Protein AF-A0A9Q1EBX9-F1 (afdb_monomer_lite)

Structure (mmCIF, N/CA/C/O backbone):
data_AF-A0A9Q1EBX9-F1
#
_entry.id   AF-A0A9Q1EBX9-F1
#
loop_
_atom_site.group_PDB
_atom_site.id
_atom_site.type_symbol
_atom_site.label_atom_id
_atom_site.label_alt_id
_atom_site.label_comp_id
_atom_site.label_asym_id
_atom_site.label_entity_id
_atom_site.label_seq_id
_atom_site.pdbx_PDB_ins_code
_atom_site.Cartn_x
_atom_site.Cartn_y
_atom_site.Cartn_z
_atom_site.occupancy
_atom_site.B_iso_or_equiv
_atom_site.auth_seq_id
_atom_site.auth_comp_id
_atom_site.auth_asym_id
_atom_site.auth_atom_id
_atom_site.pdbx_PDB_model_num
ATOM 1 N N . MET A 1 1 ? 3.098 -27.152 -7.125 1.00 40.09 1 MET A N 1
ATOM 2 C CA . MET A 1 1 ? 4.515 -26.707 -7.165 1.00 40.09 1 MET A CA 1
ATOM 3 C C . MET A 1 1 ? 4.813 -25.536 -8.113 1.00 40.09 1 MET A C 1
ATOM 5 O O . MET A 1 1 ? 5.767 -24.824 -7.843 1.00 40.09 1 MET A O 1
ATOM 9 N N . ARG A 1 2 ? 4.022 -25.261 -9.166 1.00 33.31 2 ARG A N 1
ATOM 10 C CA . ARG A 1 2 ? 4.333 -24.196 -10.151 1.00 33.31 2 ARG A CA 1
ATOM 11 C C . ARG A 1 2 ? 4.220 -22.743 -9.643 1.00 33.31 2 ARG A C 1
ATOM 13 O O . ARG A 1 2 ? 4.881 -21.880 -10.190 1.00 33.31 2 ARG A O 1
ATOM 20 N N . HIS A 1 3 ? 3.436 -22.467 -8.596 1.00 39.88 3 HIS A N 1
ATOM 21 C CA . HIS A 1 3 ? 3.266 -21.101 -8.065 1.00 39.88 3 HIS A CA 1
ATOM 22 C C . HIS A 1 3 ? 4.399 -20.631 -7.134 1.00 39.88 3 HIS A C 1
ATOM 24 O O . HIS A 1 3 ? 4.616 -19.428 -6.996 1.00 39.88 3 HIS A O 1
ATOM 30 N N . LEU A 1 4 ? 5.122 -21.556 -6.489 1.00 49.00 4 LEU A N 1
ATOM 31 C CA . LEU A 1 4 ? 6.164 -21.205 -5.514 1.00 49.00 4 LEU A CA 1
ATOM 32 C C . LEU A 1 4 ? 7.474 -20.770 -6.186 1.00 49.00 4 LEU A C 1
ATOM 34 O O . LEU A 1 4 ? 8.131 -19.851 -5.704 1.00 49.00 4 LEU A O 1
ATOM 38 N N . THR A 1 5 ? 7.828 -21.388 -7.315 1.00 56.59 5 THR A N 1
ATOM 39 C CA . THR A 1 5 ? 9.031 -21.035 -8.085 1.00 56.59 5 THR A CA 1
ATOM 40 C C . THR A 1 5 ? 8.926 -19.634 -8.683 1.00 56.59 5 THR A C 1
ATOM 42 O O . THR A 1 5 ? 9.889 -18.872 -8.632 1.00 56.59 5 THR A O 1
ATOM 45 N N . THR A 1 6 ? 7.740 -19.238 -9.161 1.00 61.25 6 THR A N 1
ATOM 46 C CA . THR A 1 6 ? 7.498 -17.884 -9.686 1.00 61.25 6 THR A CA 1
ATOM 47 C C . THR A 1 6 ? 7.637 -16.811 -8.603 1.00 61.25 6 THR A C 1
ATOM 49 O O . THR A 1 6 ? 8.192 -15.745 -8.861 1.00 61.25 6 THR A O 1
ATOM 52 N N . GLY A 1 7 ? 7.170 -17.088 -7.380 1.00 60.09 7 GLY A N 1
ATOM 53 C CA . GLY A 1 7 ? 7.280 -16.156 -6.255 1.00 60.09 7 GLY A CA 1
ATOM 54 C C . GLY A 1 7 ? 8.729 -15.894 -5.836 1.00 60.09 7 GLY A C 1
ATOM 55 O O . GLY A 1 7 ? 9.098 -14.743 -5.617 1.00 60.09 7 GLY A O 1
ATOM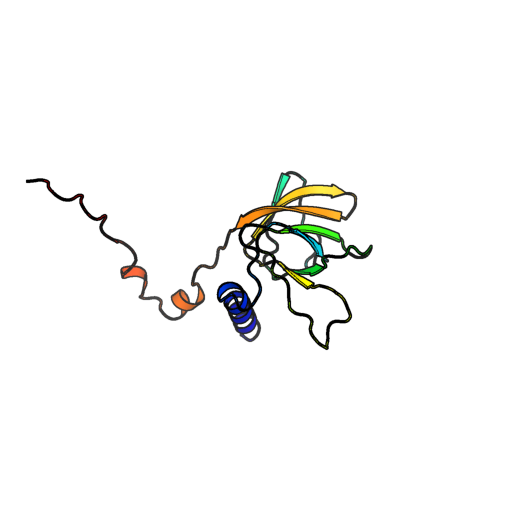 56 N N . LEU A 1 8 ? 9.559 -16.943 -5.772 1.00 60.22 8 LEU A N 1
ATOM 57 C CA . LEU A 1 8 ? 10.969 -16.827 -5.387 1.00 60.22 8 LEU A CA 1
ATOM 58 C C . LEU A 1 8 ? 11.787 -16.039 -6.421 1.00 60.22 8 LEU A C 1
ATOM 60 O O . LEU A 1 8 ? 12.563 -15.169 -6.038 1.00 60.22 8 LEU A O 1
ATOM 64 N N . LEU A 1 9 ? 11.568 -16.294 -7.716 1.00 64.81 9 LEU A N 1
ATOM 65 C CA . LEU A 1 9 ? 12.240 -15.571 -8.803 1.00 64.81 9 LEU A CA 1
ATOM 66 C C . LEU A 1 9 ? 11.926 -14.071 -8.776 1.00 64.81 9 LEU A C 1
ATOM 68 O O . LEU A 1 9 ? 12.819 -13.252 -8.968 1.00 64.81 9 LEU A O 1
ATOM 72 N N . LEU A 1 10 ? 10.674 -13.703 -8.490 1.00 67.06 10 LEU A N 1
ATOM 73 C CA . LEU A 1 10 ? 10.264 -12.301 -8.440 1.00 67.06 10 LEU A CA 1
ATOM 74 C C . LEU A 1 10 ? 10.838 -11.568 -7.219 1.00 67.06 10 LEU A C 1
ATOM 76 O O . LEU A 1 10 ? 11.296 -10.436 -7.346 1.00 67.06 10 LEU A O 1
ATOM 80 N N . VAL A 1 11 ? 10.869 -12.220 -6.048 1.00 67.19 11 VAL A N 1
ATOM 81 C CA . VAL A 1 11 ? 11.555 -11.680 -4.858 1.00 67.19 11 VAL A CA 1
ATOM 82 C C . VAL A 1 11 ? 13.050 -11.516 -5.135 1.00 67.19 11 VAL A C 1
ATOM 84 O O . VAL A 1 11 ? 13.610 -10.473 -4.809 1.00 67.19 11 VAL A O 1
ATOM 87 N N . ALA A 1 12 ? 13.681 -12.518 -5.754 1.00 60.78 12 ALA A N 1
ATOM 88 C CA . ALA A 1 12 ? 15.098 -12.482 -6.088 1.00 60.78 12 ALA A CA 1
ATOM 89 C C . ALA A 1 12 ? 15.419 -11.338 -7.055 1.00 60.78 12 ALA A C 1
ATOM 91 O O . ALA A 1 12 ? 16.338 -10.585 -6.773 1.00 60.78 12 ALA A O 1
ATOM 92 N N . ALA A 1 13 ? 14.627 -11.147 -8.117 1.00 65.88 13 ALA A N 1
ATOM 93 C CA . ALA A 1 13 ? 14.818 -10.061 -9.082 1.00 65.88 13 ALA A CA 1
ATOM 94 C C . ALA A 1 13 ? 14.692 -8.662 -8.450 1.00 65.88 13 ALA A C 1
ATOM 96 O O . ALA A 1 13 ? 15.413 -7.738 -8.818 1.00 65.88 13 ALA A O 1
ATOM 97 N N . ILE A 1 14 ? 13.795 -8.500 -7.471 1.00 64.62 14 ILE A N 1
ATOM 98 C CA . ILE A 1 14 ? 13.686 -7.261 -6.687 1.00 64.62 14 ILE A CA 1
ATOM 99 C C . ILE A 1 14 ? 14.905 -7.083 -5.772 1.00 64.62 14 ILE A C 1
ATOM 101 O O . ILE A 1 14 ? 15.436 -5.982 -5.657 1.00 64.62 14 ILE A O 1
ATOM 105 N N . ALA A 1 15 ? 15.365 -8.156 -5.125 1.00 63.03 15 ALA A N 1
ATOM 106 C CA . ALA A 1 15 ? 16.488 -8.110 -4.191 1.00 63.03 15 ALA A CA 1
ATOM 107 C C . ALA A 1 15 ? 17.847 -7.901 -4.879 1.00 63.03 15 ALA A C 1
ATOM 109 O O . ALA A 1 15 ? 18.718 -7.260 -4.296 1.00 63.03 15 ALA A O 1
ATOM 110 N N . SER A 1 16 ? 18.025 -8.408 -6.103 1.00 59.69 16 SER A N 1
ATOM 111 C CA . SER A 1 16 ? 19.265 -8.302 -6.879 1.00 59.69 16 SER A CA 1
ATOM 112 C C . SER A 1 16 ? 19.447 -6.954 -7.583 1.00 59.69 16 SER A C 1
ATOM 114 O O . SER A 1 16 ? 20.429 -6.777 -8.298 1.00 59.69 16 SER A O 1
ATOM 116 N N . GLY A 1 17 ? 18.532 -5.995 -7.388 1.00 57.12 17 GLY A N 1
ATOM 117 C CA . GLY A 1 17 ? 18.656 -4.648 -7.954 1.00 57.12 17 GLY A CA 1
ATOM 118 C C . GLY A 1 17 ? 18.438 -4.584 -9.469 1.00 57.12 17 GLY A C 1
ATOM 119 O O . GLY A 1 17 ? 18.720 -3.559 -10.081 1.00 57.12 17 GLY A O 1
ATOM 120 N N . VAL A 1 18 ? 17.905 -5.654 -10.078 1.00 57.72 18 VAL A N 1
ATOM 121 C CA . VAL A 1 18 ? 17.495 -5.672 -11.499 1.00 57.72 18 VAL A CA 1
ATOM 122 C C . VAL A 1 18 ? 16.430 -4.607 -11.772 1.00 57.72 18 VAL A C 1
ATOM 124 O O . VAL A 1 18 ? 16.312 -4.089 -12.880 1.00 57.72 18 VAL A O 1
ATOM 127 N N . TYR A 1 19 ? 15.674 -4.249 -10.740 1.00 59.91 19 TYR A N 1
ATOM 128 C CA . TYR A 1 19 ? 14.768 -3.121 -10.753 1.00 59.91 19 TYR A CA 1
ATOM 129 C C . TYR A 1 19 ? 15.295 -1.989 -9.869 1.00 59.91 19 TYR A C 1
ATOM 131 O O . TYR A 1 19 ? 15.953 -2.243 -8.860 1.00 59.91 19 TYR A O 1
ATOM 139 N N . THR A 1 20 ? 14.964 -0.741 -10.216 1.00 57.66 20 THR A N 1
ATOM 140 C CA . THR A 1 20 ? 15.417 0.433 -9.462 1.00 57.66 20 THR A CA 1
ATOM 141 C C . THR A 1 20 ? 14.917 0.362 -8.026 1.00 57.66 20 THR A C 1
ATOM 143 O O . THR A 1 20 ? 13.718 0.508 -7.763 1.00 57.66 20 THR A O 1
ATOM 146 N N . ASP A 1 21 ? 15.851 0.139 -7.112 1.00 55.66 21 ASP A N 1
ATOM 147 C CA . ASP A 1 21 ? 15.583 0.108 -5.691 1.00 55.66 21 ASP A CA 1
ATOM 148 C C . ASP A 1 21 ? 15.163 1.501 -5.215 1.00 55.66 21 ASP A C 1
ATOM 150 O O . ASP A 1 21 ? 15.867 2.492 -5.409 1.00 55.66 21 ASP A O 1
ATOM 154 N N . THR A 1 22 ? 13.984 1.589 -4.608 1.00 56.53 22 THR A N 1
ATOM 155 C CA . THR A 1 22 ? 13.489 2.828 -4.007 1.00 56.53 22 THR A CA 1
ATOM 156 C C . THR A 1 22 ? 13.779 2.893 -2.517 1.00 56.53 22 THR A C 1
ATOM 158 O O . THR A 1 22 ? 13.196 3.753 -1.857 1.00 56.53 22 THR A O 1
ATOM 161 N N . ARG A 1 23 ? 14.621 2.003 -1.962 1.00 54.47 23 ARG A N 1
ATOM 162 C CA . ARG A 1 23 ? 15.014 2.005 -0.544 1.00 54.47 23 ARG A CA 1
ATOM 163 C C . ARG A 1 23 ? 15.314 3.437 -0.080 1.00 54.47 23 ARG A C 1
ATOM 165 O O . ARG A 1 23 ? 16.246 4.083 -0.546 1.00 54.47 23 ARG A O 1
ATOM 172 N N . GLY A 1 24 ? 14.454 3.950 0.803 1.00 61.69 24 GLY A N 1
ATOM 173 C CA . GLY A 1 24 ? 14.521 5.307 1.363 1.00 61.69 24 GLY A CA 1
ATOM 174 C C . GLY A 1 24 ? 13.565 6.352 0.759 1.00 61.69 24 GLY A C 1
ATOM 175 O O . GLY A 1 24 ? 13.334 7.379 1.390 1.00 61.69 24 GLY A O 1
ATOM 176 N N . ARG A 1 25 ? 12.946 6.116 -0.408 1.00 81.31 25 ARG A N 1
ATOM 177 C CA . ARG A 1 25 ? 11.972 7.032 -1.040 1.00 81.31 25 ARG A CA 1
ATOM 178 C C . ARG A 1 25 ? 10.602 6.377 -1.191 1.00 81.31 25 ARG A C 1
ATOM 180 O O . ARG A 1 25 ? 10.339 5.643 -2.141 1.00 81.31 25 ARG A O 1
ATOM 187 N N . CYS A 1 26 ? 9.704 6.700 -0.266 1.00 91.31 26 CYS A N 1
ATOM 188 C CA . CYS A 1 26 ? 8.320 6.248 -0.327 1.00 91.31 26 CYS A CA 1
ATOM 189 C C . CYS A 1 26 ? 7.528 6.970 -1.424 1.00 91.31 26 CYS A C 1
ATOM 191 O O . CYS A 1 26 ? 7.699 8.169 -1.650 1.00 91.31 26 CYS A O 1
ATOM 193 N N . ARG A 1 27 ? 6.610 6.255 -2.075 1.00 91.81 27 ARG A N 1
ATOM 194 C CA . ARG A 1 27 ? 5.757 6.763 -3.155 1.00 91.81 27 ARG A CA 1
ATOM 195 C C . ARG A 1 27 ? 4.308 6.337 -2.969 1.00 91.81 27 ARG A C 1
ATOM 197 O O . ARG A 1 27 ? 4.028 5.270 -2.429 1.00 91.81 27 ARG A O 1
ATOM 204 N N . THR A 1 28 ? 3.394 7.171 -3.450 1.00 95.44 28 THR A N 1
ATOM 205 C CA . THR A 1 28 ? 1.965 6.855 -3.481 1.00 95.44 28 THR A CA 1
ATOM 206 C C . THR A 1 28 ? 1.624 6.140 -4.781 1.00 95.44 28 THR A C 1
ATOM 208 O O . THR A 1 28 ? 1.959 6.617 -5.866 1.00 95.44 28 THR A O 1
ATOM 211 N N . VAL A 1 29 ? 0.958 4.997 -4.664 1.00 95.06 29 VAL A N 1
ATOM 212 C CA 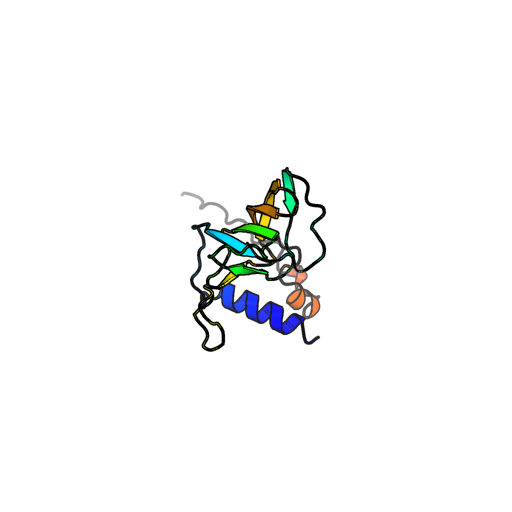. VAL A 1 29 ? 0.512 4.159 -5.777 1.00 95.06 29 VAL A CA 1
ATOM 213 C C . VAL A 1 29 ? -0.920 3.687 -5.544 1.00 95.06 29 VAL A C 1
ATOM 215 O O . VAL A 1 29 ? -1.424 3.707 -4.421 1.00 95.06 29 VAL A O 1
ATOM 218 N N . TYR A 1 30 ? -1.579 3.251 -6.609 1.00 94.31 30 TYR A N 1
ATOM 219 C CA . TYR A 1 30 ? -2.993 2.897 -6.613 1.00 94.31 30 TYR A CA 1
ATOM 220 C C . TYR A 1 30 ? -3.176 1.482 -7.141 1.00 94.31 30 TYR A C 1
ATOM 222 O O . TYR A 1 30 ? -2.569 1.110 -8.144 1.00 94.31 30 TYR A O 1
ATOM 230 N N . SER A 1 31 ? -3.974 0.667 -6.462 1.00 92.25 31 SER A N 1
ATOM 231 C CA . SER A 1 31 ? -4.160 -0.735 -6.847 1.00 92.25 31 SER A CA 1
ATOM 232 C C . SER A 1 31 ? -5.558 -1.241 -6.521 1.00 92.25 31 SER A C 1
ATOM 234 O O . SER A 1 31 ? -6.332 -0.568 -5.840 1.00 92.25 31 SER A O 1
ATOM 236 N N . LEU A 1 32 ? -5.865 -2.420 -7.061 1.00 89.75 32 LEU A N 1
ATOM 237 C CA . LEU A 1 32 ? -7.066 -3.187 -6.754 1.00 89.75 32 LEU A CA 1
ATOM 238 C C . LEU A 1 32 ? -6.770 -4.197 -5.645 1.00 89.75 32 LEU A C 1
ATOM 240 O O . LEU A 1 32 ? -5.755 -4.901 -5.701 1.00 89.75 32 LEU A O 1
ATOM 244 N N . SER A 1 33 ? -7.677 -4.332 -4.684 1.00 83.38 33 SER A N 1
ATOM 245 C CA . SER A 1 33 ? -7.658 -5.418 -3.715 1.00 83.38 33 SER A CA 1
ATOM 246 C C . SER A 1 33 ? -8.008 -6.735 -4.426 1.00 83.38 33 SER A C 1
ATOM 248 O O . SER A 1 33 ? -9.104 -6.921 -4.946 1.00 83.38 33 SER A O 1
ATOM 250 N N . ARG A 1 34 ? -7.038 -7.658 -4.532 1.00 71.19 34 ARG A N 1
ATOM 251 C CA . ARG A 1 34 ? -7.224 -8.941 -5.252 1.00 71.19 34 ARG A CA 1
ATOM 252 C C . ARG A 1 34 ? -7.987 -9.991 -4.452 1.00 71.19 34 ARG A C 1
ATOM 254 O O . ARG A 1 34 ? -8.523 -10.934 -5.022 1.00 71.19 34 ARG A O 1
ATOM 261 N N . VAL A 1 35 ? -7.978 -9.857 -3.134 1.00 60.47 35 VAL A N 1
ATOM 262 C CA . VAL A 1 35 ? -8.589 -10.791 -2.192 1.00 60.47 35 VAL A CA 1
ATOM 263 C C . VAL A 1 35 ? -9.565 -9.965 -1.381 1.00 60.47 35 VAL A C 1
ATOM 265 O O . VAL A 1 35 ? -9.209 -8.855 -0.986 1.00 60.47 35 VAL A O 1
ATOM 268 N N . GLY A 1 36 ? -10.791 -10.475 -1.226 1.00 57.41 36 GLY A N 1
ATOM 269 C CA . GLY A 1 36 ? -11.941 -9.759 -0.677 1.00 57.41 36 GLY A CA 1
ATOM 270 C C . GLY A 1 36 ? -11.581 -8.788 0.445 1.00 57.41 36 GLY A C 1
ATOM 271 O O . GLY A 1 36 ? -10.740 -9.100 1.285 1.00 57.41 36 GLY A O 1
ATOM 272 N N . ARG A 1 37 ? -12.221 -7.611 0.390 1.00 57.66 37 ARG A N 1
ATOM 273 C CA . ARG A 1 37 ? -11.989 -6.422 1.225 1.00 57.66 37 ARG A CA 1
ATOM 274 C C . ARG A 1 37 ? -11.242 -6.762 2.515 1.00 57.66 37 ARG A C 1
ATOM 276 O O . ARG A 1 37 ? -11.812 -7.479 3.348 1.00 57.66 37 ARG A O 1
ATOM 283 N N . PRO A 1 38 ? -10.026 -6.228 2.724 1.00 58.91 38 PRO A N 1
ATOM 284 C CA . PRO A 1 38 ? -9.411 -6.307 4.033 1.00 58.91 38 PRO A CA 1
ATOM 285 C C . PRO A 1 38 ? -10.461 -5.829 5.041 1.00 58.91 38 PRO A C 1
ATOM 287 O O . PRO A 1 38 ? -11.036 -4.753 4.856 1.00 58.91 38 PRO A O 1
ATOM 290 N N . ARG A 1 39 ? -10.748 -6.604 6.097 1.00 67.06 39 ARG A N 1
ATOM 291 C CA . ARG A 1 39 ? -11.523 -6.115 7.261 1.00 67.06 39 ARG A CA 1
ATOM 292 C C . ARG A 1 39 ? -10.662 -5.127 8.060 1.00 67.06 39 ARG A C 1
ATOM 294 O O . ARG A 1 39 ? -10.498 -5.234 9.267 1.00 67.06 39 ARG A O 1
ATOM 301 N N . ALA A 1 40 ? -10.021 -4.229 7.332 1.00 74.50 40 ALA A N 1
ATOM 302 C CA . ALA A 1 40 ? -9.073 -3.249 7.774 1.00 74.50 40 ALA A CA 1
ATOM 303 C C . ALA A 1 40 ? -9.870 -2.080 8.325 1.00 74.50 40 ALA A C 1
ATOM 305 O O . ALA A 1 40 ? -10.519 -1.341 7.584 1.00 74.50 40 ALA A O 1
ATOM 306 N N . ILE A 1 41 ? -9.823 -1.930 9.638 1.00 86.00 41 ILE A N 1
ATOM 307 C CA . ILE A 1 41 ? -10.295 -0.729 10.312 1.00 86.00 41 ILE A CA 1
ATOM 308 C C . ILE A 1 41 ? -9.156 0.283 10.375 1.00 86.00 41 ILE A C 1
ATOM 310 O O . ILE A 1 41 ? -7.977 -0.083 10.381 1.00 86.00 41 ILE A O 1
ATOM 314 N N . ARG A 1 42 ? -9.496 1.570 10.435 1.00 93.00 42 ARG A N 1
ATOM 315 C CA . ARG A 1 42 ? -8.500 2.622 10.651 1.00 93.00 42 ARG A CA 1
ATOM 316 C C . ARG A 1 42 ? -7.666 2.305 11.899 1.00 93.00 42 ARG A C 1
ATOM 318 O O . ARG A 1 42 ? -8.211 1.933 12.930 1.00 93.00 42 ARG A O 1
ATOM 325 N N . GLY A 1 43 ? -6.352 2.459 11.788 1.00 92.19 43 GLY A N 1
ATOM 326 C CA . GLY A 1 43 ? -5.381 2.177 12.843 1.00 92.19 43 GLY A CA 1
ATOM 327 C C . GLY A 1 43 ? -4.833 0.750 12.839 1.00 92.19 43 GLY A C 1
ATOM 328 O O . GLY A 1 43 ? -3.780 0.536 13.428 1.00 92.19 43 GLY A O 1
ATOM 329 N N . SER A 1 44 ? -5.485 -0.197 12.156 1.00 91.75 44 SER A N 1
ATOM 330 C CA . SER A 1 44 ? -4.977 -1.570 12.064 1.00 91.75 44 SER A CA 1
ATOM 331 C C . SER A 1 44 ? -3.713 -1.669 11.207 1.00 91.75 44 SER A C 1
ATOM 333 O O . SER A 1 44 ? -3.541 -0.937 10.229 1.00 91.75 44 SER A O 1
ATOM 335 N N . GLU A 1 45 ? -2.843 -2.600 11.589 1.00 93.00 45 GLU A N 1
ATOM 336 C CA . GLU A 1 45 ? -1.666 -3.013 10.829 1.00 93.00 45 GLU A CA 1
ATOM 337 C C . GLU A 1 45 ? -2.034 -4.197 9.930 1.00 93.00 45 GLU A C 1
ATOM 339 O O . GLU A 1 45 ? -2.587 -5.199 10.389 1.00 93.00 45 GLU A O 1
ATOM 344 N N . VAL A 1 46 ? -1.720 -4.096 8.642 1.00 90.94 46 VAL A N 1
ATOM 345 C CA . VAL A 1 46 ? -2.062 -5.088 7.624 1.00 90.94 46 VAL A CA 1
ATOM 346 C C . VAL A 1 46 ? -0.868 -5.400 6.733 1.00 90.94 46 VAL A C 1
ATOM 348 O O . VAL A 1 46 ? 0.075 -4.624 6.590 1.00 90.94 46 VAL A O 1
ATOM 351 N N . ARG A 1 47 ? -0.925 -6.564 6.089 1.00 90.94 47 ARG A N 1
ATOM 352 C CA . ARG A 1 47 ? -0.019 -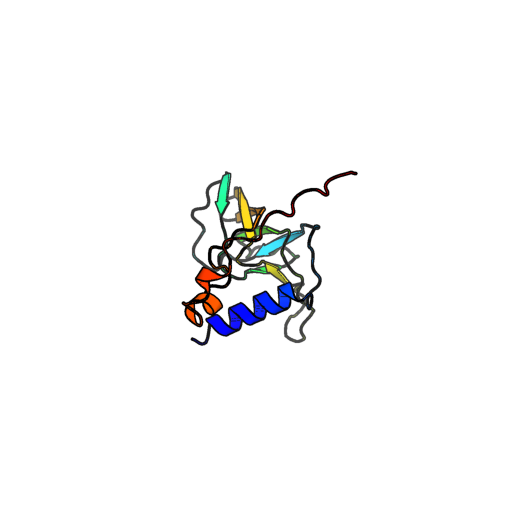6.961 5.011 1.00 90.94 47 ARG A CA 1
ATOM 353 C C . ARG A 1 47 ? -0.851 -7.468 3.851 1.00 90.94 47 ARG A C 1
ATOM 355 O O . ARG A 1 47 ? -1.848 -8.149 4.073 1.00 90.94 47 ARG A O 1
ATOM 362 N N . LEU A 1 48 ? -0.412 -7.187 2.627 1.00 88.69 48 LEU A N 1
ATOM 363 C CA . LEU A 1 48 ? -1.087 -7.717 1.441 1.00 88.69 48 LEU A CA 1
ATOM 364 C C . LEU A 1 48 ? -0.877 -9.231 1.328 1.00 88.69 48 LEU A C 1
ATOM 366 O O . LEU A 1 48 ? -1.794 -9.958 0.970 1.00 88.69 48 LEU A O 1
ATOM 370 N N . GLY A 1 49 ? 0.325 -9.719 1.658 1.00 86.81 49 GLY A N 1
ATOM 371 C CA . GLY A 1 49 ? 0.660 -11.147 1.589 1.00 86.81 49 GLY A CA 1
ATOM 372 C C . GLY A 1 49 ? 0.843 -11.689 0.166 1.00 86.81 49 GLY A C 1
ATOM 373 O O . GLY A 1 49 ? 1.201 -12.849 -0.004 1.00 86.81 49 GLY A O 1
ATOM 374 N N . TYR A 1 50 ? 0.662 -10.851 -0.854 1.00 87.38 50 TYR A N 1
ATOM 375 C CA . TYR A 1 50 ? 0.926 -11.139 -2.260 1.00 87.38 50 TYR A CA 1
ATOM 376 C C . TYR A 1 50 ? 1.587 -9.929 -2.928 1.00 87.38 50 TYR A C 1
ATOM 378 O O . TYR A 1 50 ? 1.537 -8.813 -2.410 1.00 87.38 50 TYR A O 1
ATOM 386 N N . PHE A 1 51 ? 2.204 -10.155 -4.086 1.00 88.38 51 PHE A N 1
ATOM 387 C CA . PHE A 1 51 ? 2.694 -9.072 -4.932 1.00 88.38 51 PHE A CA 1
ATOM 388 C C . PHE A 1 51 ? 1.524 -8.278 -5.511 1.00 88.38 51 PHE A C 1
ATOM 390 O O . PHE A 1 51 ? 0.735 -8.817 -6.293 1.00 88.38 51 PHE A O 1
ATOM 397 N N . SER A 1 52 ? 1.414 -7.001 -5.148 1.00 89.81 52 SER A N 1
ATOM 398 C CA . SER A 1 52 ? 0.391 -6.117 -5.705 1.00 89.81 52 SER A CA 1
ATOM 399 C C . SER A 1 52 ? 0.970 -5.295 -6.845 1.00 89.81 52 SER A C 1
ATOM 401 O O . SER A 1 52 ? 1.963 -4.590 -6.681 1.00 89.81 52 SER A O 1
ATOM 403 N N . VAL A 1 53 ? 0.344 -5.394 -8.016 1.00 89.88 53 VAL A N 1
ATOM 404 C CA . VAL A 1 53 ? 0.648 -4.518 -9.148 1.00 89.88 53 VAL A CA 1
ATOM 405 C C . VAL A 1 53 ? -0.181 -3.253 -8.979 1.00 89.88 53 VAL A C 1
ATOM 407 O O . VAL A 1 53 ? -1.411 -3.307 -8.985 1.00 89.88 53 VAL A O 1
ATOM 410 N N . ALA A 1 54 ? 0.502 -2.128 -8.843 1.00 91.69 54 ALA A N 1
ATOM 411 C CA . ALA A 1 54 ? -0.081 -0.816 -8.638 1.00 91.69 54 ALA A CA 1
ATOM 412 C C . ALA A 1 54 ? 0.308 0.140 -9.772 1.00 91.69 54 ALA A C 1
ATOM 414 O O . ALA A 1 54 ? 1.273 -0.090 -10.501 1.00 91.69 54 ALA A O 1
ATOM 415 N N . SER A 1 55 ? -0.438 1.228 -9.923 1.00 91.12 55 SER A N 1
ATOM 416 C CA . SER A 1 55 ? -0.130 2.321 -10.840 1.00 91.12 55 SER A CA 1
ATOM 417 C C . SER A 1 55 ? 0.283 3.572 -10.076 1.00 91.12 55 SER A C 1
ATOM 419 O O . SER A 1 55 ? -0.189 3.817 -8.970 1.00 91.12 55 SER A O 1
ATOM 421 N N . THR A 1 56 ? 1.125 4.407 -10.680 1.00 89.56 56 THR A N 1
ATOM 422 C CA . THR A 1 56 ? 1.377 5.774 -10.193 1.00 89.56 56 THR A CA 1
ATOM 423 C C . THR A 1 56 ? 0.275 6.762 -10.589 1.00 89.56 56 THR A C 1
ATOM 425 O O . THR A 1 56 ? 0.247 7.879 -10.080 1.00 89.56 56 THR A O 1
ATOM 428 N N . LYS A 1 57 ? -0.652 6.365 -11.473 1.00 90.31 57 LYS A N 1
ATOM 429 C CA . LYS A 1 57 ? -1.812 7.166 -11.886 1.00 90.31 57 LYS A CA 1
ATOM 430 C C . LYS A 1 57 ? -3.080 6.624 -11.237 1.00 90.31 57 LYS A C 1
ATOM 432 O O . LYS A 1 57 ? -3.297 5.417 -11.226 1.00 90.31 57 LYS A O 1
ATOM 437 N N . PHE A 1 58 ? -3.912 7.515 -10.708 1.00 90.00 58 PHE A N 1
ATOM 438 C CA . PHE A 1 58 ? -5.194 7.134 -10.124 1.00 90.00 58 PHE A CA 1
ATOM 439 C C . PHE A 1 58 ? -6.238 6.869 -11.216 1.00 90.00 58 PHE A C 1
ATOM 441 O O . PHE A 1 58 ? -6.299 7.583 -12.213 1.00 90.00 58 PHE A O 1
ATOM 448 N N . LEU A 1 59 ? -7.083 5.870 -10.981 1.00 88.69 59 LEU A N 1
ATOM 449 C CA . LEU A 1 59 ? -8.287 5.561 -11.742 1.00 88.69 59 LEU A CA 1
ATOM 450 C C . LEU A 1 59 ? -9.417 5.277 -10.761 1.00 88.69 59 LEU A C 1
ATOM 452 O O . LEU A 1 59 ? -9.184 4.687 -9.707 1.00 88.69 59 LEU A O 1
ATOM 456 N N . SER A 1 60 ? -10.646 5.588 -11.165 1.00 88.69 60 SER A N 1
ATOM 457 C CA . SER A 1 60 ? -11.855 5.350 -10.368 1.00 88.69 60 SER A CA 1
ATOM 458 C C . SER A 1 60 ? -12.076 3.885 -9.982 1.00 88.69 60 SER A C 1
ATOM 460 O O . SER A 1 60 ? -12.760 3.619 -8.999 1.00 88.69 60 SER A O 1
ATOM 462 N N . MET A 1 61 ? -11.498 2.938 -10.729 1.00 88.38 61 MET A N 1
ATOM 463 C CA . MET A 1 61 ? -11.609 1.513 -10.421 1.00 88.38 61 MET A CA 1
ATOM 464 C C . MET A 1 61 ? -10.783 1.086 -9.201 1.00 88.38 61 MET A C 1
ATOM 466 O O . MET A 1 61 ? -11.096 0.060 -8.608 1.00 88.38 61 MET A O 1
ATOM 470 N N . PHE A 1 62 ? -9.732 1.829 -8.830 1.00 90.81 62 PHE A N 1
ATOM 471 C CA . PHE A 1 62 ? -8.867 1.451 -7.713 1.00 90.81 62 PHE A CA 1
ATOM 472 C C . PHE A 1 62 ? -9.563 1.641 -6.366 1.00 90.81 62 PHE A C 1
ATOM 474 O O . PHE A 1 62 ? -10.206 2.657 -6.108 1.00 90.81 62 PHE A O 1
ATOM 481 N N . ASP A 1 63 ? -9.370 0.673 -5.477 1.00 92.06 63 ASP A N 1
ATOM 482 C CA . ASP A 1 63 ? -9.939 0.641 -4.129 1.00 92.06 63 ASP A CA 1
ATOM 483 C C . ASP A 1 63 ? -8.859 0.707 -3.033 1.00 92.06 63 ASP A C 1
ATOM 485 O O . ASP A 1 63 ? -9.176 0.715 -1.842 1.00 92.06 63 ASP A O 1
ATOM 489 N N . MET A 1 64 ? -7.583 0.842 -3.412 1.00 93.06 64 MET A N 1
ATOM 490 C CA . MET A 1 64 ? -6.473 1.070 -2.487 1.00 93.06 64 MET A CA 1
ATOM 491 C C . MET A 1 64 ? -5.558 2.201 -2.962 1.00 93.06 64 MET A C 1
ATOM 493 O O . MET A 1 64 ? -5.063 2.192 -4.090 1.00 93.06 64 MET A O 1
ATOM 497 N N . THR A 1 65 ? -5.278 3.134 -2.054 1.00 95.50 65 THR A N 1
ATOM 498 C CA . THR A 1 65 ? -4.169 4.093 -2.123 1.00 95.50 65 THR A CA 1
ATOM 499 C C . THR A 1 65 ? -3.082 3.625 -1.166 1.00 95.50 65 THR A C 1
ATOM 501 O O . THR A 1 65 ? -3.324 3.493 0.031 1.00 95.50 65 THR A O 1
ATOM 504 N N . VAL A 1 66 ? -1.887 3.364 -1.683 1.00 95.62 66 VAL A N 1
ATOM 505 C CA . VAL A 1 66 ? -0.785 2.758 -0.932 1.00 95.62 66 VAL A CA 1
ATOM 506 C C . VAL A 1 66 ? 0.425 3.677 -0.985 1.00 95.62 66 VAL A C 1
ATOM 508 O O . VAL A 1 66 ? 0.955 3.949 -2.058 1.00 95.62 66 VAL A O 1
ATOM 511 N N . ARG A 1 67 ? 0.891 4.141 0.172 1.00 96.50 67 ARG A N 1
ATOM 512 C CA . ARG A 1 67 ? 2.185 4.804 0.329 1.00 96.50 67 ARG A CA 1
ATOM 513 C C . ARG A 1 67 ? 3.232 3.748 0.677 1.00 96.50 67 ARG A C 1
ATOM 515 O O . ARG A 1 67 ? 3.413 3.403 1.840 1.00 96.50 67 ARG A O 1
ATOM 522 N N . THR A 1 68 ? 3.875 3.211 -0.354 1.00 95.00 68 THR A N 1
ATOM 523 C CA . THR A 1 68 ? 4.882 2.143 -0.271 1.00 95.00 68 THR A CA 1
ATOM 524 C C . THR A 1 68 ? 6.290 2.732 -0.244 1.00 95.00 68 THR A C 1
ATOM 526 O O . THR A 1 68 ? 6.574 3.684 -0.969 1.00 95.00 68 THR A O 1
ATOM 529 N N . CYS A 1 69 ? 7.168 2.181 0.586 1.00 93.44 69 CYS A N 1
ATOM 530 C CA . CYS A 1 69 ? 8.596 2.501 0.650 1.00 93.44 69 CYS A CA 1
ATOM 531 C C . CYS A 1 69 ? 9.470 1.411 0.011 1.00 93.44 69 CYS A C 1
ATOM 533 O O . CYS A 1 69 ? 10.641 1.654 -0.273 1.00 93.44 69 CYS A O 1
ATOM 535 N N . HIS A 1 70 ? 8.890 0.236 -0.248 1.00 91.06 70 HIS A N 1
ATOM 536 C CA . HIS A 1 70 ? 9.566 -0.923 -0.839 1.00 91.06 70 HIS A CA 1
ATOM 537 C C . HIS A 1 70 ? 9.033 -1.272 -2.237 1.00 91.06 70 HIS A C 1
ATOM 539 O O . HIS A 1 70 ? 9.373 -2.314 -2.792 1.00 91.06 70 HIS A O 1
ATOM 545 N N . GLY A 1 71 ? 8.150 -0.436 -2.781 1.00 90.19 71 GLY A N 1
ATOM 546 C CA . GLY A 1 71 ? 7.506 -0.635 -4.068 1.00 90.19 71 GLY A CA 1
ATOM 547 C C . GLY A 1 71 ? 8.439 -0.298 -5.217 1.00 90.19 71 GLY A C 1
ATOM 548 O O . GLY A 1 71 ? 9.007 0.789 -5.280 1.00 90.19 71 GLY A O 1
ATOM 549 N N . VAL A 1 72 ? 8.534 -1.215 -6.170 1.00 88.69 72 VAL A N 1
ATOM 550 C CA . VAL A 1 72 ? 9.554 -1.165 -7.211 1.00 88.69 72 VAL A CA 1
ATOM 551 C C . VAL A 1 72 ? 8.938 -0.872 -8.568 1.00 88.69 72 VAL A C 1
ATOM 553 O O . VAL A 1 72 ? 7.972 -1.517 -8.972 1.00 88.69 72 VAL A O 1
ATOM 556 N N . GLU A 1 73 ? 9.474 0.116 -9.279 1.00 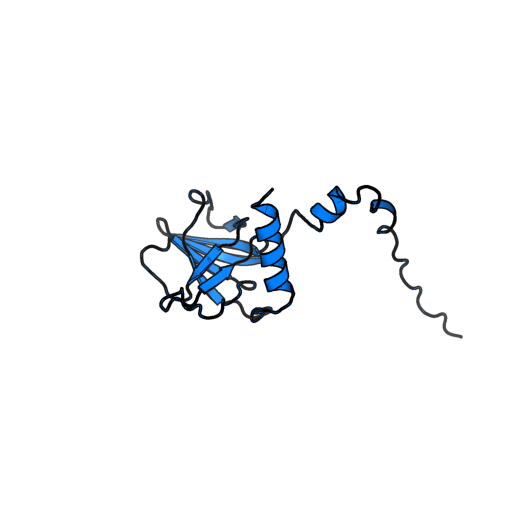85.62 73 GLU A N 1
ATOM 557 C CA . GLU A 1 73 ? 8.992 0.455 -10.615 1.00 85.62 73 GLU A CA 1
ATOM 558 C C . GLU A 1 73 ? 9.403 -0.621 -11.619 1.00 85.62 73 GLU A C 1
ATOM 560 O O . GLU A 1 73 ? 10.570 -0.994 -11.728 1.00 85.62 73 GLU A O 1
ATOM 565 N N . LEU A 1 74 ? 8.415 -1.145 -12.337 1.00 79.88 74 LEU A N 1
ATOM 566 C CA . LEU A 1 74 ? 8.645 -2.090 -13.413 1.00 79.88 74 LEU A CA 1
ATOM 567 C C . LEU A 1 74 ? 9.022 -1.311 -14.679 1.00 79.88 74 LEU A C 1
ATOM 569 O O . LEU A 1 74 ? 8.403 -0.279 -14.965 1.00 79.88 74 LEU A O 1
ATOM 573 N N . PRO A 1 75 ? 9.994 -1.805 -15.464 1.00 74.56 75 PRO A N 1
ATOM 574 C CA . PRO A 1 75 ? 10.349 -1.202 -16.728 1.00 74.56 75 PRO A CA 1
ATOM 575 C C . PRO A 1 75 ? 9.134 -1.225 -17.664 1.00 74.56 75 PRO A C 1
ATOM 577 O O . PRO A 1 75 ? 8.273 -2.111 -17.557 1.00 74.56 75 PRO A O 1
ATOM 580 N N . PRO A 1 76 ? 9.057 -0.270 -18.603 1.00 71.81 76 PRO A N 1
ATOM 581 C CA . PRO A 1 76 ? 8.062 -0.331 -19.657 1.00 71.81 76 PRO A CA 1
ATOM 582 C C . PRO A 1 76 ? 8.217 -1.661 -20.399 1.00 71.81 76 PRO A C 1
ATOM 584 O O . PRO A 1 76 ? 9.301 -1.997 -20.866 1.00 71.81 76 PRO A O 1
ATOM 587 N N . SER A 1 77 ? 7.134 -2.424 -20.501 1.00 67.62 77 SER A N 1
ATOM 588 C CA . SER A 1 77 ? 7.087 -3.615 -21.350 1.00 67.62 77 SER A CA 1
ATOM 589 C C . SER A 1 77 ? 6.284 -3.309 -22.610 1.00 67.62 77 SER A C 1
ATOM 591 O O . SER A 1 77 ? 5.317 -2.546 -22.553 1.00 67.62 77 SER A O 1
ATOM 593 N N . SER A 1 78 ? 6.633 -3.936 -23.734 1.00 57.53 78 SER A N 1
ATOM 594 C CA . SER A 1 78 ? 5.858 -3.865 -24.985 1.00 57.53 78 SER A CA 1
ATOM 595 C C . SER A 1 78 ? 4.399 -4.316 -24.805 1.00 57.53 78 SER A C 1
ATOM 597 O O . SER A 1 78 ? 3.517 -3.851 -25.517 1.00 57.53 78 SER A O 1
ATOM 599 N N . CYS A 1 79 ? 4.122 -5.144 -23.792 1.00 61.78 79 CYS A N 1
ATOM 600 C CA . CYS A 1 79 ? 2.779 -5.598 -23.415 1.00 61.78 79 CYS A CA 1
ATOM 601 C C . CYS A 1 79 ? 2.032 -4.650 -22.451 1.00 61.78 79 CYS A C 1
ATOM 603 O O . CYS A 1 79 ? 0.900 -4.934 -22.057 1.00 61.78 79 CYS A O 1
ATOM 605 N N . SER A 1 80 ? 2.643 -3.547 -22.002 1.00 57.91 80 SER A N 1
ATOM 606 C CA . SER A 1 80 ? 2.035 -2.609 -21.051 1.00 57.91 80 SER A CA 1
ATOM 607 C C . SER A 1 80 ? 1.857 -1.229 -21.674 1.00 57.91 80 SER A C 1
ATOM 609 O O . SER A 1 80 ? 2.742 -0.384 -21.593 1.00 57.91 80 SER A O 1
ATOM 611 N N . LEU A 1 81 ? 0.676 -0.993 -22.244 1.00 52.31 81 LEU A N 1
ATOM 612 C CA . LEU A 1 81 ? 0.218 0.313 -22.726 1.00 52.31 81 LEU A CA 1
ATOM 613 C C . LEU A 1 81 ? 0.254 1.367 -21.603 1.00 52.31 81 LEU A C 1
ATOM 615 O O . LEU A 1 81 ? -0.672 1.445 -20.811 1.00 52.31 81 LEU A O 1
ATOM 619 N N . GLY A 1 82 ? 1.313 2.172 -21.497 1.00 57.56 82 GLY A N 1
ATOM 620 C CA . GLY A 1 82 ? 1.320 3.473 -20.799 1.00 57.56 82 GLY A CA 1
ATOM 621 C C . GLY A 1 82 ? 1.160 3.505 -19.266 1.00 57.56 82 GLY A C 1
ATOM 622 O O . GLY A 1 82 ? 1.336 4.568 -18.661 1.00 57.56 82 GLY A O 1
ATOM 623 N N . TRP A 1 83 ? 0.857 2.386 -18.605 1.00 62.72 83 TRP A N 1
ATOM 624 C CA . TRP A 1 83 ? 0.791 2.311 -17.143 1.00 62.72 83 TRP A CA 1
ATOM 625 C C . TRP A 1 83 ? 2.204 2.156 -16.580 1.00 62.72 83 TRP A C 1
ATOM 627 O O . TRP A 1 83 ? 2.781 1.073 -16.667 1.00 62.72 83 TRP A O 1
ATOM 637 N N . ARG A 1 84 ? 2.755 3.205 -15.955 1.00 68.62 84 ARG A N 1
ATOM 638 C CA . ARG A 1 84 ? 3.889 3.030 -15.033 1.00 68.62 84 ARG A CA 1
ATOM 639 C C . ARG A 1 84 ? 3.415 2.132 -13.895 1.00 68.62 84 ARG A C 1
ATOM 641 O O . ARG A 1 84 ? 2.541 2.528 -13.116 1.00 68.62 84 ARG A O 1
ATOM 648 N N . LYS A 1 85 ? 3.925 0.901 -13.874 1.00 84.56 85 LYS A N 1
ATOM 649 C CA . LYS A 1 85 ? 3.542 -0.132 -12.913 1.00 84.56 85 LYS A CA 1
ATOM 650 C C . LYS A 1 85 ? 4.565 -0.161 -11.792 1.00 84.56 85 LYS A C 1
ATOM 652 O O . LYS A 1 85 ? 5.760 -0.225 -12.043 1.00 84.56 85 LYS A O 1
ATOM 657 N N . VAL A 1 86 ? 4.080 -0.140 -10.563 1.00 89.38 86 VAL A N 1
ATOM 658 C CA . VAL A 1 86 ? 4.882 -0.354 -9.364 1.00 89.38 86 VAL A CA 1
ATOM 659 C C . VAL A 1 86 ? 4.469 -1.688 -8.772 1.00 89.38 86 VAL A C 1
ATOM 661 O O . VAL A 1 86 ? 3.281 -1.963 -8.614 1.00 89.38 86 VAL A O 1
ATOM 664 N N . LEU A 1 87 ? 5.444 -2.524 -8.460 1.00 90.88 87 LEU A N 1
ATOM 665 C CA . LEU A 1 87 ? 5.244 -3.799 -7.806 1.00 90.88 87 LEU A CA 1
ATOM 666 C C . LEU A 1 87 ? 5.470 -3.628 -6.303 1.00 90.88 87 LEU A C 1
ATOM 668 O O . LEU A 1 87 ? 6.589 -3.383 -5.859 1.00 90.88 87 LEU A O 1
ATOM 672 N N . VAL A 1 88 ? 4.398 -3.739 -5.523 1.00 91.81 88 VAL A N 1
ATOM 673 C CA . VAL A 1 88 ? 4.433 -3.670 -4.058 1.00 91.81 88 VAL A CA 1
ATOM 674 C C . VAL A 1 88 ? 4.687 -5.075 -3.503 1.00 91.81 88 VAL A C 1
ATOM 676 O O . VAL A 1 88 ? 3.942 -6.004 -3.850 1.00 91.81 88 VAL A O 1
ATOM 679 N N . PRO A 1 89 ? 5.718 -5.272 -2.664 1.00 90.81 89 PRO A N 1
ATOM 680 C CA . PRO A 1 89 ? 6.099 -6.601 -2.212 1.00 90.81 89 PRO A CA 1
ATOM 681 C C . PRO A 1 89 ? 5.175 -7.163 -1.111 1.00 90.81 89 PRO A C 1
ATOM 683 O O . PRO A 1 89 ? 4.623 -6.417 -0.302 1.00 90.81 89 PRO A O 1
ATOM 686 N N . PRO A 1 90 ? 5.061 -8.501 -0.995 1.00 90.25 90 PRO A N 1
ATOM 687 C CA . PRO A 1 90 ? 4.195 -9.173 -0.012 1.00 90.25 90 PRO A CA 1
ATOM 688 C C . PRO A 1 90 ? 4.675 -9.060 1.447 1.00 90.25 90 PRO A C 1
ATOM 690 O O . PRO A 1 90 ? 3.947 -9.418 2.383 1.00 90.25 90 PRO A O 1
ATOM 693 N N . PHE A 1 91 ? 5.925 -8.646 1.655 1.00 89.88 91 PHE A N 1
ATOM 694 C CA . PHE A 1 91 ? 6.539 -8.506 2.975 1.00 89.88 91 PHE A CA 1
ATOM 695 C C . PHE A 1 91 ? 6.386 -7.102 3.564 1.00 89.88 91 PHE A C 1
ATOM 697 O O . PHE A 1 91 ? 6.677 -6.918 4.742 1.00 89.88 91 PHE A O 1
ATOM 704 N N . GLU A 1 92 ? 5.954 -6.114 2.779 1.00 92.62 92 GLU A N 1
ATOM 705 C CA . GLU A 1 92 ? 5.745 -4.765 3.297 1.00 92.62 92 GLU A CA 1
ATOM 706 C C . GLU A 1 92 ? 4.525 -4.741 4.223 1.00 92.62 92 GLU A C 1
ATOM 708 O O . GLU A 1 92 ? 3.504 -5.396 3.968 1.00 92.62 92 GLU A O 1
ATOM 713 N N . GLN A 1 93 ? 4.675 -4.031 5.336 1.00 93.94 93 GLN A N 1
ATOM 714 C CA . GLN A 1 93 ? 3.653 -3.868 6.354 1.00 93.94 93 GLN A CA 1
ATOM 715 C C . GLN A 1 93 ? 3.099 -2.447 6.297 1.00 93.94 93 GLN A C 1
ATOM 717 O O . GLN A 1 93 ? 3.846 -1.493 6.077 1.00 93.94 93 GLN A O 1
ATOM 722 N N . PHE A 1 94 ? 1.784 -2.324 6.471 1.00 94.94 94 PHE A N 1
ATOM 723 C CA . PHE A 1 94 ? 1.078 -1.065 6.319 1.00 94.94 94 PHE A CA 1
ATOM 724 C C . PHE A 1 94 ? 0.131 -0.789 7.477 1.00 94.94 94 PHE A C 1
ATOM 726 O O . PHE A 1 94 ? -0.627 -1.666 7.888 1.00 94.94 94 PHE A O 1
ATOM 733 N N . LYS A 1 95 ? 0.055 0.474 7.887 1.00 96.06 95 LYS A N 1
ATOM 734 C CA . LYS A 1 95 ? -1.023 0.991 8.723 1.00 96.06 95 LYS A CA 1
ATOM 735 C C . LYS A 1 95 ? -2.166 1.504 7.863 1.00 96.06 95 LYS A C 1
ATOM 737 O O . LYS A 1 95 ? -1.962 2.229 6.889 1.00 96.06 95 LYS A O 1
ATOM 742 N N . VAL A 1 96 ? -3.390 1.179 8.257 1.00 95.12 96 VAL A N 1
ATOM 743 C CA . VAL A 1 96 ? -4.607 1.701 7.629 1.00 95.12 96 VAL A CA 1
ATOM 744 C C . VAL A 1 96 ? -4.878 3.092 8.196 1.00 95.12 96 VAL A C 1
ATOM 746 O O . VAL A 1 96 ? -5.405 3.233 9.299 1.00 95.12 96 VAL A O 1
ATOM 749 N N . VAL A 1 97 ? -4.516 4.146 7.470 1.00 96.56 97 VAL A N 1
ATOM 750 C CA . VAL A 1 97 ? -4.635 5.527 7.975 1.00 96.56 97 VAL A CA 1
ATOM 751 C C . VAL A 1 97 ? -6.019 6.127 7.755 1.00 96.56 97 VAL A C 1
ATOM 753 O O . VAL A 1 97 ? -6.464 6.965 8.544 1.00 96.56 97 VAL A O 1
ATOM 756 N N . ALA A 1 98 ? -6.738 5.649 6.737 1.00 94.75 98 ALA A N 1
ATOM 757 C CA . ALA A 1 98 ? -8.122 6.021 6.478 1.00 94.75 98 ALA A CA 1
ATOM 758 C C . ALA A 1 98 ? -8.874 4.930 5.705 1.00 94.75 98 ALA A C 1
ATOM 760 O O . ALA A 1 98 ? -8.297 4.177 4.919 1.00 94.75 98 ALA A O 1
ATOM 761 N N . VAL A 1 99 ? -10.191 4.905 5.901 1.00 91.00 99 VAL A N 1
ATOM 762 C CA . VAL A 1 99 ? -11.140 4.119 5.110 1.00 91.00 99 VAL A CA 1
ATOM 763 C C . VAL A 1 99 ? -12.242 5.077 4.673 1.00 91.00 99 VAL A C 1
ATOM 765 O O . VAL A 1 99 ? -12.953 5.625 5.513 1.00 91.00 99 VAL A O 1
ATOM 768 N N . LYS A 1 100 ? -12.360 5.338 3.367 1.00 89.31 100 LYS A N 1
ATOM 769 C CA . LYS A 1 100 ? -13.390 6.228 2.808 1.00 89.31 100 LYS A CA 1
ATOM 770 C C . LYS A 1 100 ? -14.292 5.430 1.884 1.00 89.31 100 LYS A C 1
ATOM 772 O O . LYS A 1 100 ? -13.883 5.065 0.786 1.00 89.31 100 LYS A O 1
ATOM 777 N N . ARG A 1 101 ? -15.534 5.176 2.306 1.00 85.38 101 ARG A N 1
ATOM 778 C CA . ARG A 1 101 ? -16.475 4.286 1.601 1.00 85.38 101 ARG A CA 1
ATOM 779 C C . ARG A 1 101 ? -15.856 2.898 1.367 1.00 85.38 101 ARG A C 1
ATOM 781 O O . ARG A 1 101 ? -15.881 2.067 2.263 1.00 85.38 101 ARG A O 1
ATOM 788 N N . LYS A 1 102 ? -15.303 2.659 0.175 1.00 81.81 102 LYS A N 1
ATOM 789 C CA . LYS A 1 102 ? -14.638 1.410 -0.230 1.00 81.81 102 LYS A CA 1
ATOM 790 C C . LYS A 1 102 ? -13.151 1.600 -0.572 1.00 81.81 102 LYS A C 1
ATOM 792 O O . LYS A 1 102 ? -12.534 0.656 -1.037 1.00 81.81 102 LYS A O 1
ATOM 797 N N . LEU A 1 103 ? -12.598 2.797 -0.361 1.00 89.88 103 LEU A N 1
ATOM 798 C CA . LEU A 1 103 ? -11.205 3.138 -0.642 1.00 89.88 103 LEU A CA 1
ATOM 799 C C . LEU A 1 103 ? -10.371 3.073 0.643 1.00 89.88 103 LEU A C 1
ATOM 801 O O . LEU A 1 103 ? -10.650 3.791 1.610 1.00 89.88 103 LEU A O 1
ATOM 805 N N . PHE A 1 104 ? -9.344 2.228 0.637 1.00 92.31 104 PHE A N 1
ATOM 806 C CA . PHE A 1 104 ? -8.389 2.080 1.733 1.00 92.31 104 PHE A CA 1
ATOM 807 C C . PHE A 1 104 ? -7.157 2.950 1.500 1.00 92.31 104 PHE A C 1
ATOM 809 O O . PHE A 1 104 ? -6.630 3.001 0.390 1.00 92.31 104 PHE A O 1
ATOM 816 N N . TYR A 1 105 ? -6.678 3.599 2.557 1.00 95.31 105 TYR A N 1
ATOM 817 C CA . TYR A 1 105 ? -5.428 4.350 2.553 1.00 95.31 105 TYR A CA 1
ATOM 818 C C . TYR A 1 105 ? -4.431 3.638 3.458 1.00 95.31 105 TYR A C 1
ATOM 820 O O . TYR A 1 105 ? -4.674 3.498 4.659 1.00 95.31 105 TYR A O 1
ATOM 828 N N . LEU A 1 106 ? -3.339 3.169 2.864 1.00 95.69 106 LEU A N 1
ATOM 829 C CA . LEU A 1 106 ? -2.319 2.352 3.507 1.00 95.69 106 LEU A CA 1
ATOM 830 C C . LEU A 1 106 ? -0.991 3.111 3.525 1.00 95.69 106 LEU A C 1
ATOM 832 O O . LEU A 1 106 ? -0.550 3.584 2.480 1.00 95.69 106 LEU A O 1
ATOM 836 N N . GLU A 1 107 ? -0.338 3.194 4.680 1.00 96.69 107 GLU A N 1
ATOM 837 C CA . GLU A 1 107 ? 1.000 3.780 4.819 1.00 96.69 107 GLU A CA 1
ATOM 838 C C . GLU A 1 107 ? 1.998 2.743 5.306 1.00 96.69 107 GLU A C 1
ATOM 840 O O . GLU A 1 107 ? 1.734 2.050 6.284 1.00 96.69 107 GLU A O 1
ATOM 845 N N . SER A 1 108 ? 3.133 2.627 4.615 1.00 95.38 108 SER A N 1
ATOM 846 C CA . SER A 1 108 ? 4.201 1.703 4.988 1.00 95.38 108 SER A CA 1
ATOM 847 C C . SER 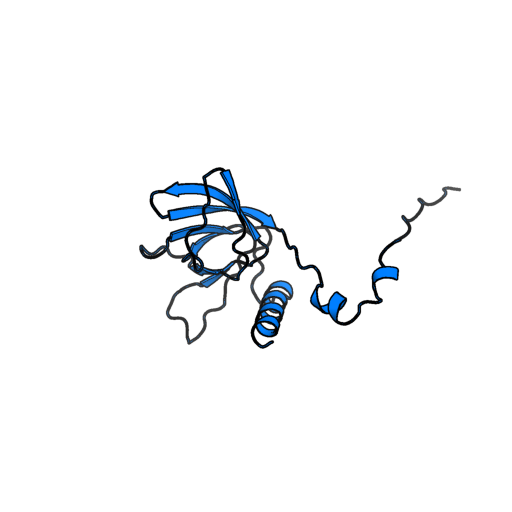A 1 108 ? 4.723 2.014 6.389 1.00 95.38 108 SER A C 1
ATOM 849 O O . SER A 1 108 ? 5.187 3.122 6.650 1.00 95.38 108 SER A O 1
ATOM 851 N N . THR A 1 109 ? 4.715 1.007 7.258 1.00 95.12 109 THR A N 1
ATOM 852 C CA . THR A 1 109 ? 5.270 1.058 8.621 1.00 95.12 109 THR A CA 1
ATOM 853 C C . THR A 1 109 ? 6.542 0.232 8.773 1.00 95.12 109 THR A C 1
ATOM 855 O O . THR A 1 109 ? 7.199 0.294 9.808 1.00 95.12 109 THR A O 1
ATOM 858 N N . GLY A 1 110 ? 6.926 -0.517 7.737 1.00 91.69 110 GLY A N 1
ATOM 859 C CA . GLY A 1 110 ? 8.144 -1.316 7.727 1.00 91.69 110 GLY A CA 1
ATOM 860 C C . GLY A 1 110 ? 7.967 -2.610 6.947 1.00 91.69 110 GLY A C 1
ATOM 861 O O . GLY A 1 110 ? 7.201 -2.689 5.985 1.00 91.69 110 GLY A O 1
ATOM 862 N N . THR A 1 111 ? 8.687 -3.645 7.367 1.00 90.81 111 THR A N 1
ATOM 863 C CA . THR A 1 111 ? 8.630 -4.969 6.745 1.00 90.81 111 THR A CA 1
ATOM 864 C C . THR A 1 111 ? 8.391 -6.047 7.789 1.00 90.81 111 THR A C 1
ATOM 866 O O . THR A 1 111 ? 8.820 -5.943 8.937 1.00 90.81 111 THR A O 1
ATOM 869 N N . ARG A 1 112 ? 7.699 -7.112 7.386 1.00 86.62 112 ARG A N 1
ATOM 870 C CA . ARG A 1 112 ? 7.504 -8.313 8.197 1.00 86.62 112 ARG A CA 1
ATOM 871 C C . ARG A 1 112 ? 7.365 -9.515 7.275 1.00 86.62 112 ARG A C 1
ATOM 873 O O . ARG A 1 112 ? 6.540 -9.517 6.368 1.00 86.62 112 ARG A O 1
ATOM 880 N N . SER A 1 113 ? 8.132 -10.572 7.524 1.00 80.56 113 SER A N 1
ATOM 881 C CA . SER A 1 113 ? 8.000 -11.855 6.826 1.00 80.56 113 SER A CA 1
ATOM 882 C C . SER A 1 113 ? 7.966 -12.998 7.833 1.00 80.56 113 SER A C 1
ATOM 884 O O . SER A 1 113 ? 8.742 -13.014 8.780 1.00 80.56 113 SER A O 1
ATOM 886 N N . TYR A 1 114 ? 7.066 -13.959 7.619 1.00 78.44 114 TYR A N 1
ATOM 887 C CA . TYR A 1 114 ? 7.005 -15.194 8.413 1.00 78.44 114 TYR A CA 1
ATOM 888 C C . TYR A 1 114 ? 7.789 -16.340 7.764 1.00 78.44 114 TYR A C 1
ATOM 890 O O . TYR A 1 114 ? 7.952 -17.400 8.358 1.00 78.44 114 TYR A O 1
ATOM 898 N N . LEU A 1 115 ? 8.270 -16.135 6.536 1.00 76.62 115 LEU A N 1
ATOM 899 C CA . LEU A 1 115 ? 8.954 -17.141 5.737 1.00 76.62 115 LEU A CA 1
ATOM 900 C C . LEU A 1 115 ? 10.375 -16.652 5.466 1.00 76.62 115 LEU A C 1
ATOM 902 O O . LEU A 1 115 ? 10.648 -16.063 4.423 1.00 76.62 115 LEU A O 1
ATOM 906 N N . ASN A 1 116 ? 11.273 -16.873 6.429 1.00 77.88 116 ASN A N 1
ATOM 907 C CA . ASN A 1 116 ? 12.704 -16.644 6.237 1.00 77.88 116 ASN A CA 1
ATOM 908 C C . ASN A 1 116 ? 13.397 -17.960 5.857 1.00 77.88 116 ASN A C 1
ATOM 910 O O . ASN A 1 116 ? 13.395 -18.906 6.650 1.00 77.88 116 ASN A O 1
ATOM 914 N N . CYS A 1 117 ? 13.949 -18.026 4.641 1.00 75.19 117 CYS A N 1
ATOM 915 C CA . CYS A 1 117 ? 14.637 -19.202 4.088 1.00 75.19 117 CYS A CA 1
ATOM 916 C C . CYS A 1 117 ? 13.851 -20.519 4.241 1.00 75.19 117 CYS A C 1
ATOM 918 O O . CYS A 1 117 ? 14.439 -21.587 4.406 1.00 75.19 117 CYS A O 1
ATOM 920 N N . ALA A 1 118 ? 12.515 -20.452 4.208 1.00 76.81 118 ALA A N 1
ATOM 921 C CA . ALA A 1 118 ? 11.651 -21.588 4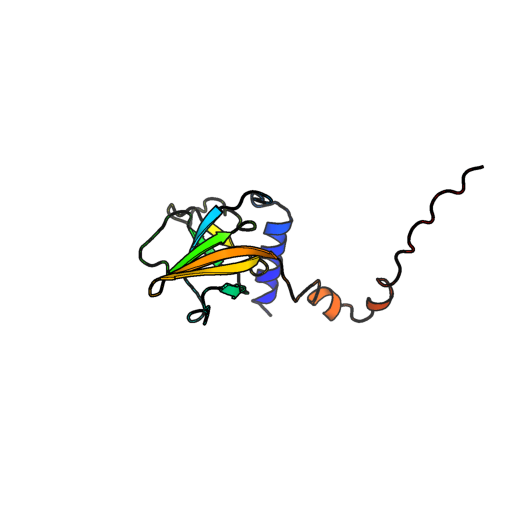.531 1.00 76.81 118 ALA A CA 1
ATOM 922 C C . ALA A 1 118 ? 11.911 -22.798 3.619 1.00 76.81 118 ALA A C 1
ATOM 924 O O . ALA A 1 118 ? 11.947 -23.923 4.102 1.00 76.81 118 ALA A O 1
ATOM 925 N N . PHE A 1 119 ? 12.176 -22.559 2.331 1.00 73.44 119 PHE A N 1
ATOM 926 C CA . PHE A 1 119 ? 12.500 -23.621 1.379 1.00 73.44 119 PHE A CA 1
ATOM 927 C C . PHE A 1 119 ? 13.864 -24.266 1.659 1.00 73.44 119 PHE A C 1
ATOM 929 O O . PHE A 1 119 ? 13.960 -25.485 1.730 1.00 73.44 119 PHE A O 1
ATOM 936 N N . TYR A 1 120 ? 14.904 -23.464 1.912 1.00 74.56 120 TYR A N 1
ATOM 937 C CA . TYR A 1 120 ? 16.223 -23.984 2.290 1.00 74.56 120 TYR A CA 1
ATOM 938 C C . TYR A 1 120 ? 16.136 -24.864 3.543 1.00 74.56 120 TYR A C 1
ATOM 940 O O . TYR A 1 120 ? 16.692 -25.954 3.578 1.00 74.56 120 TYR A O 1
ATOM 948 N N . ARG A 1 121 ? 15.358 -24.436 4.544 1.00 73.31 121 ARG A N 1
ATOM 949 C CA . ARG A 1 121 ? 15.117 -25.204 5.776 1.00 73.31 121 ARG A CA 1
ATOM 950 C C . ARG A 1 121 ? 14.299 -26.480 5.555 1.00 73.31 121 ARG A C 1
ATOM 952 O O . ARG A 1 121 ? 14.449 -27.416 6.330 1.00 73.31 121 ARG A O 1
ATOM 959 N N . GLN A 1 122 ? 13.433 -26.515 4.542 1.00 73.62 122 GLN A N 1
ATOM 960 C CA . GLN A 1 122 ? 12.696 -27.723 4.155 1.00 73.62 122 GLN A CA 1
ATOM 961 C C . GLN A 1 122 ? 13.604 -28.737 3.453 1.00 73.62 122 GLN A C 1
ATOM 963 O O . GLN A 1 122 ? 13.504 -29.927 3.729 1.00 73.62 122 GLN A O 1
ATOM 968 N N . VAL A 1 123 ? 14.490 -28.269 2.570 1.00 77.56 123 VAL A N 1
ATOM 969 C CA . VAL A 1 123 ? 15.410 -29.127 1.806 1.00 77.56 123 VAL A CA 1
ATOM 970 C C . VAL A 1 123 ? 16.617 -29.567 2.648 1.00 77.56 123 VAL A C 1
ATOM 972 O O . VAL A 1 123 ? 17.117 -30.673 2.468 1.00 77.56 123 VAL A O 1
ATOM 975 N N . HIS A 1 124 ? 17.045 -28.753 3.618 1.00 72.00 124 HIS A N 1
ATOM 976 C CA . HIS A 1 124 ? 18.163 -29.035 4.524 1.00 72.00 124 HIS A CA 1
ATOM 977 C C . HIS A 1 124 ? 17.731 -28.975 6.004 1.00 72.00 124 HIS A C 1
ATOM 979 O O . HIS A 1 124 ? 18.098 -28.045 6.729 1.00 72.00 124 HIS A O 1
ATOM 985 N N . PRO A 1 125 ? 16.965 -29.967 6.498 1.00 62.81 125 PRO A N 1
ATOM 986 C CA . PRO A 1 125 ? 16.417 -29.953 7.859 1.00 62.81 125 PRO A CA 1
ATOM 987 C C . PRO A 1 125 ? 17.482 -30.006 8.973 1.00 62.81 125 PRO A C 1
ATOM 989 O O . PRO A 1 125 ? 17.208 -29.614 10.108 1.00 62.81 125 PRO A O 1
ATOM 992 N N . THR A 1 126 ? 18.710 -30.441 8.669 1.00 60.75 126 THR A N 1
ATOM 993 C CA . THR A 1 126 ? 19.821 -30.588 9.628 1.00 60.75 126 THR A CA 1
ATOM 994 C C . THR A 1 126 ? 20.630 -29.309 9.872 1.00 60.75 126 THR A C 1
ATOM 996 O O . THR A 1 126 ? 21.424 -29.264 10.811 1.00 60.75 126 THR A O 1
ATOM 999 N N . SER A 1 127 ? 20.409 -28.223 9.118 1.00 58.12 127 SER A N 1
ATOM 1000 C CA . SER A 1 127 ? 21.226 -26.999 9.219 1.00 58.12 127 SER A CA 1
ATOM 1001 C C . SER A 1 127 ? 20.940 -26.124 10.455 1.00 58.12 127 SER A C 1
ATOM 1003 O O . SER A 1 127 ? 21.493 -25.031 10.573 1.00 58.12 127 SER A O 1
ATOM 1005 N N . ARG A 1 128 ? 20.081 -26.558 11.393 1.00 53.28 128 ARG A N 1
ATOM 1006 C CA . ARG A 1 128 ? 19.781 -25.804 12.630 1.00 53.28 128 ARG A CA 1
ATOM 1007 C C . ARG A 1 128 ? 20.972 -25.663 13.582 1.00 53.28 128 ARG A C 1
ATOM 1009 O O . ARG A 1 128 ? 20.926 -24.778 14.426 1.00 53.28 128 ARG A O 1
ATOM 1016 N N . ARG A 1 129 ? 22.004 -26.506 13.475 1.00 49.31 129 ARG A N 1
ATOM 1017 C CA . ARG A 1 129 ? 23.102 -26.536 14.459 1.00 49.31 129 ARG A CA 1
ATOM 1018 C C . ARG A 1 129 ? 24.209 -25.496 14.250 1.00 49.31 129 ARG A C 1
ATOM 1020 O O . ARG A 1 129 ? 25.010 -25.330 15.153 1.00 49.31 129 ARG A O 1
ATOM 1027 N N . TYR A 1 130 ? 24.250 -24.782 13.122 1.00 46.53 130 TYR A N 1
ATOM 1028 C CA . TYR A 1 130 ? 25.370 -23.875 12.801 1.00 46.53 130 TYR A CA 1
ATOM 1029 C C . TYR A 1 130 ? 25.063 -22.372 12.935 1.00 46.53 130 TYR A C 1
ATOM 1031 O O . TYR A 1 130 ? 25.917 -21.552 12.619 1.00 46.53 130 TYR A O 1
ATOM 1039 N N . HIS A 1 131 ? 23.865 -21.982 13.385 1.00 50.38 131 HIS A N 1
ATOM 1040 C CA . HIS A 1 131 ? 23.493 -20.560 13.518 1.00 50.38 131 HIS A CA 1
ATOM 1041 C C . HIS A 1 131 ? 23.255 -20.080 14.955 1.00 50.38 131 HIS A C 1
ATOM 1043 O O . HIS A 1 131 ? 22.855 -18.934 15.152 1.00 50.38 131 HIS A O 1
ATOM 1049 N N . THR A 1 132 ? 23.514 -20.910 15.961 1.00 48.84 132 THR A N 1
ATOM 1050 C CA . THR A 1 132 ? 23.663 -20.440 17.342 1.00 48.84 132 THR A CA 1
ATOM 1051 C C . THR A 1 132 ? 25.151 -20.351 17.648 1.00 48.84 132 THR A C 1
ATOM 1053 O O . THR A 1 132 ? 25.839 -21.350 17.498 1.00 48.84 132 THR A O 1
ATOM 1056 N N . GLU A 1 133 ? 25.588 -19.157 18.055 1.00 42.78 133 GLU A N 1
ATOM 1057 C CA . GLU A 1 133 ? 26.966 -18.716 18.341 1.00 42.78 133 GLU A CA 1
ATOM 1058 C C . GLU A 1 133 ? 27.772 -18.199 17.141 1.00 42.78 133 GLU A C 1
ATOM 1060 O O . GLU A 1 133 ? 28.601 -18.878 16.548 1.00 42.78 133 GLU A O 1
ATOM 1065 N N . VAL A 1 134 ? 27.590 -16.908 16.848 1.00 47.81 134 VAL A N 1
ATOM 1066 C CA . VAL A 1 134 ? 28.749 -16.060 16.545 1.00 47.81 134 VAL A CA 1
ATOM 1067 C C . VAL A 1 134 ? 29.266 -15.594 17.910 1.00 47.81 134 VAL A C 1
ATOM 1069 O O . VAL A 1 134 ? 28.539 -14.852 18.577 1.00 47.81 134 VAL A O 1
ATOM 1072 N N . PRO A 1 135 ? 30.444 -16.035 18.384 1.00 45.91 135 PRO A N 1
ATOM 1073 C CA . PRO A 1 135 ? 31.023 -15.489 19.602 1.00 45.91 135 PRO A CA 1
ATOM 1074 C C . PRO A 1 135 ? 31.239 -13.986 19.425 1.00 45.91 135 PRO A C 1
ATOM 1076 O O . PRO A 1 135 ? 31.796 -13.542 18.421 1.00 45.91 135 PRO A O 1
ATOM 1079 N N . ASN A 1 136 ? 30.766 -13.208 20.395 1.00 46.12 136 ASN A N 1
ATOM 1080 C CA . ASN A 1 136 ? 31.034 -11.779 20.475 1.00 46.12 136 ASN A CA 1
ATOM 1081 C C . ASN A 1 136 ? 32.564 -11.577 20.527 1.00 46.12 136 ASN A C 1
ATOM 1083 O O . ASN A 1 136 ? 33.191 -12.153 21.420 1.00 46.12 136 ASN A O 1
ATOM 1087 N N . PRO A 1 137 ? 33.193 -10.831 19.599 1.00 51.12 137 PRO A N 1
ATOM 1088 C CA . PRO A 1 137 ? 34.627 -10.584 19.675 1.00 51.12 137 PRO A CA 1
ATOM 1089 C C . PRO A 1 137 ? 34.941 -9.842 20.978 1.00 51.12 137 PRO A C 1
ATOM 1091 O O . PRO A 1 137 ? 34.371 -8.787 21.259 1.00 51.12 137 PRO A O 1
ATOM 1094 N N . GLN A 1 138 ? 35.822 -10.417 21.799 1.00 54.19 138 GLN A N 1
ATOM 1095 C CA . GLN A 1 138 ? 36.295 -9.747 23.006 1.00 54.19 138 GLN A CA 1
ATOM 1096 C C . GLN A 1 138 ? 37.108 -8.500 22.627 1.00 54.19 138 GLN A C 1
ATOM 1098 O O . GLN A 1 138 ? 37.851 -8.542 21.641 1.00 54.19 138 GLN A O 1
ATOM 1103 N N . PRO A 1 139 ? 36.981 -7.391 23.379 1.00 54.25 139 PRO A N 1
ATOM 1104 C CA . PRO A 1 139 ? 37.784 -6.204 23.131 1.00 54.25 139 PRO A CA 1
ATOM 1105 C C . PRO A 1 139 ? 39.278 -6.514 23.330 1.00 54.25 139 PRO A C 1
ATOM 1107 O O . PRO A 1 139 ? 39.623 -7.361 24.159 1.00 54.25 139 PRO A O 1
ATOM 1110 N N . PRO A 1 140 ? 40.169 -5.851 22.574 1.00 59.59 140 PRO A N 1
ATOM 1111 C CA . PRO A 1 140 ? 41.603 -6.084 22.668 1.00 59.59 140 PRO A CA 1
ATOM 1112 C C . PRO A 1 140 ? 42.112 -5.702 24.060 1.00 59.59 140 PRO A C 1
ATOM 1114 O O . PRO A 1 140 ? 41.846 -4.604 24.546 1.00 59.59 140 PRO A O 1
ATOM 1117 N N . ASN A 1 141 ? 42.859 -6.613 24.684 1.00 60.47 141 ASN A N 1
ATOM 1118 C CA . ASN A 1 141 ? 43.607 -6.318 25.899 1.00 60.47 141 ASN A CA 1
ATOM 1119 C C . ASN A 1 141 ? 44.720 -5.324 25.550 1.00 60.47 141 ASN A C 1
ATOM 1121 O O . ASN A 1 141 ? 45.598 -5.625 24.739 1.00 60.47 141 ASN A O 1
ATOM 1125 N N . THR A 1 142 ? 44.643 -4.132 26.130 1.00 51.72 142 THR A N 1
ATOM 1126 C CA . THR A 1 142 ? 45.687 -3.108 26.048 1.00 51.72 142 THR A CA 1
ATOM 1127 C C . THR A 1 142 ? 46.907 -3.552 26.876 1.00 51.72 142 THR A C 1
ATOM 1129 O O . THR A 1 142 ? 46.688 -4.132 27.942 1.00 51.72 142 THR A O 1
ATOM 1132 N N . PRO A 1 143 ? 48.151 -3.319 26.408 1.00 65.31 143 PRO A N 1
ATOM 1133 C CA . PRO A 1 143 ? 49.374 -3.646 27.151 1.00 65.31 143 PRO A CA 1
ATOM 1134 C C . PRO A 1 143 ? 49.523 -2.888 28.472 1.00 65.31 143 PRO A C 1
ATOM 1136 O O . PRO A 1 143 ? 49.046 -1.730 28.542 1.00 65.31 143 PRO A O 1
#

Sequence (143 aa):
MRHLTTGLLLVAAIASGVYTDTRGRCRTVYSLSRVGRPRAIRGSEVRLGYFSVASTKFLSMFDMTVRTCHGVELPPSSCSLGWRKVLVPPFEQFKVVAVKRKLFYLESTGTRSYLNCAFYRQVHPTSRRYHTEVPNPQPPNTP

pLDDT: mean 75.74, std 16.97, range [33.31, 96.69]

Organism: Synaphobranchus kaupii (NCBI:txid118154)

Secondary structure (DSSP, 8-state):
-HHHHHHHHHHHHHHTTSS---TT--EEEEE--SSS-----TT-EEE--SPEEEESS--TT--EEEEESS-EEPPP-TTS-S--EEEE-TTEEEEEEEEETTEEEEEEEEE--S-SSHHHHHH-TTGGGGSS--PPPPPPPP-

InterPro domains:
  IPR000768 NAD:arginine ADP-ribosyltransferase, ART [PF01129] (22-101)
  IPR050999 Arg-specific ADP-ribosyltransferase [PTHR10339] (23-136)

Radius of gyration: 19.39 Å; chains: 1; bounding box: 66×38×52 Å

Foldseek 3Di:
DVVVVVLVVVVVCLVVCVFPFLQPPWAKWFFALPDPQDPADAFDKDFSQAWTKTFSDDDPRTQEIEGASGWTFDPDDPPDDPTRITIHHRFWMWGFHDHDPRHTYTYTPGGHDPCDCVVVCVVCVPPPPPPPDPDDDDDDDDD